Protein AF-A0A3L7ZV80-F1 (afdb_monomer_lite)

Secondary structure (DSSP, 8-state):
--HHHHHHHHHHHHHHHHHHHHHHHHHHTS-EEEEE-TTS-EEEEETTS---S-EEEEE---

pLDDT: mean 87.81, std 12.81, range [46.0, 97.25]

Structure (mmCIF, N/CA/C/O backbone):
data_AF-A0A3L7ZV80-F1
#
_entry.id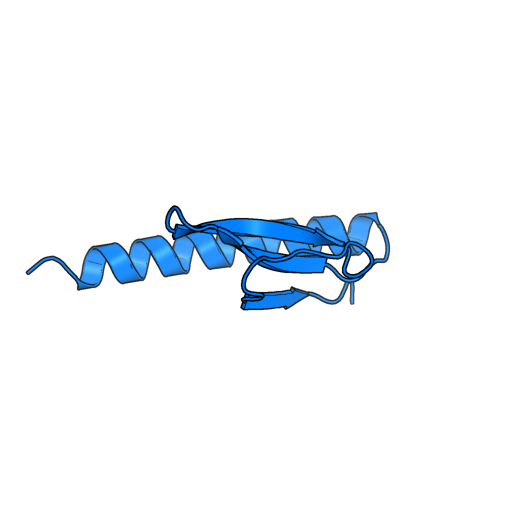   AF-A0A3L7ZV80-F1
#
loop_
_atom_site.group_PDB
_atom_site.id
_atom_site.type_symbol
_atom_site.label_atom_id
_atom_site.label_alt_id
_atom_site.label_comp_id
_atom_site.label_asym_id
_atom_site.label_entity_id
_atom_site.label_seq_id
_atom_site.pdbx_PDB_ins_code
_atom_site.Cartn_x
_atom_site.Cartn_y
_atom_site.Cartn_z
_atom_site.occupancy
_atom_site.B_iso_or_equiv
_atom_site.auth_seq_id
_atom_site.auth_comp_id
_atom_site.auth_asym_id
_atom_site.auth_atom_id
_atom_site.pdbx_PDB_model_num
ATOM 1 N N . MET A 1 1 ? -9.146 13.072 29.486 1.00 46.00 1 MET A N 1
ATOM 2 C CA . MET A 1 1 ? -8.464 13.737 28.352 1.00 46.00 1 MET A CA 1
ATOM 3 C C . MET A 1 1 ? -7.708 12.681 27.553 1.00 46.00 1 MET A C 1
ATOM 5 O O . MET A 1 1 ? -6.514 12.519 27.759 1.00 46.00 1 MET A O 1
ATOM 9 N N . SER A 1 2 ? -8.406 11.914 26.708 1.00 52.84 2 SER A N 1
ATOM 10 C CA . SER A 1 2 ? -7.888 10.623 26.206 1.00 52.84 2 SER A CA 1
ATOM 11 C C . SER A 1 2 ? -7.706 10.553 24.679 1.00 52.84 2 SER A C 1
ATOM 13 O O . SER A 1 2 ? -6.901 9.760 24.209 1.00 52.84 2 SER A O 1
ATOM 15 N N . CYS A 1 3 ? -8.341 11.435 23.896 1.00 55.06 3 CYS A N 1
ATOM 16 C CA . CYS A 1 3 ? -8.323 11.334 22.426 1.00 55.06 3 CYS A CA 1
ATOM 17 C C . CYS A 1 3 ? -6.971 11.663 21.761 1.00 55.06 3 CYS A C 1
ATOM 19 O O . CYS A 1 3 ? -6.692 11.201 20.658 1.00 55.06 3 CYS A O 1
ATOM 21 N N . ALA A 1 4 ? -6.107 12.468 22.390 1.00 61.31 4 ALA A N 1
ATOM 22 C CA . ALA A 1 4 ? -4.856 12.901 21.754 1.00 61.31 4 ALA A CA 1
ATOM 23 C C . ALA A 1 4 ? -3.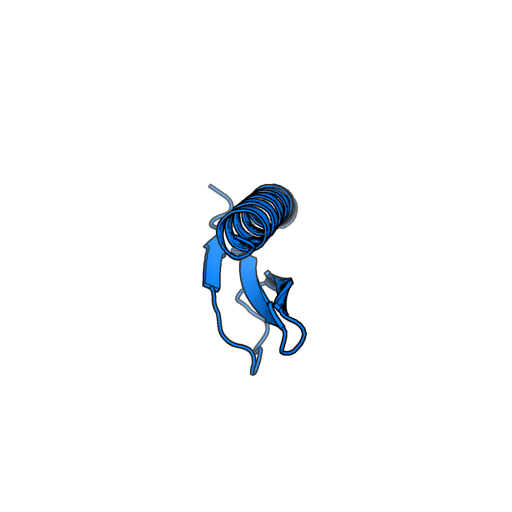790 11.789 21.684 1.00 61.31 4 ALA A C 1
ATOM 25 O O . ALA A 1 4 ? -2.956 11.786 20.776 1.00 61.31 4 ALA A O 1
ATOM 26 N N . CYS A 1 5 ? -3.808 10.844 22.629 1.00 61.09 5 CYS A N 1
ATOM 27 C CA . CYS A 1 5 ? -2.865 9.724 22.655 1.00 61.09 5 CYS A CA 1
ATOM 28 C C . CYS A 1 5 ? -3.209 8.668 21.598 1.00 61.09 5 CYS A C 1
ATOM 30 O O . CYS A 1 5 ? -2.307 8.139 20.950 1.00 61.09 5 CYS A O 1
ATOM 32 N N . GLU A 1 6 ? -4.499 8.402 21.387 1.00 61.59 6 GLU A N 1
ATOM 33 C CA . GLU A 1 6 ? -4.984 7.441 20.390 1.00 61.59 6 GLU A CA 1
ATOM 34 C C . GLU A 1 6 ? -4.651 7.907 18.970 1.00 61.59 6 GLU A C 1
ATOM 36 O O . GLU A 1 6 ? -4.038 7.160 18.209 1.00 61.59 6 GLU A O 1
ATOM 41 N N . ASN A 1 7 ? -4.896 9.184 18.659 1.00 63.62 7 ASN A N 1
ATOM 42 C CA . ASN A 1 7 ? -4.548 9.762 17.357 1.00 63.62 7 ASN A CA 1
ATOM 43 C C . ASN A 1 7 ? -3.036 9.733 17.077 1.00 63.62 7 ASN A C 1
ATOM 45 O O . ASN A 1 7 ? -2.616 9.431 15.960 1.00 63.62 7 ASN A O 1
ATOM 49 N N . LYS A 1 8 ? -2.197 10.001 18.091 1.00 65.06 8 LYS A N 1
ATOM 50 C CA . LYS A 1 8 ? -0.734 9.887 17.950 1.00 65.06 8 LYS A CA 1
ATOM 51 C C . LYS A 1 8 ? -0.298 8.451 17.674 1.00 65.06 8 LYS A C 1
ATOM 53 O O . LYS A 1 8 ? 0.553 8.236 16.816 1.00 65.06 8 LYS A O 1
ATOM 58 N N . ARG A 1 9 ? -0.882 7.478 18.375 1.00 70.44 9 ARG A N 1
ATOM 59 C CA . ARG A 1 9 ? -0.570 6.056 18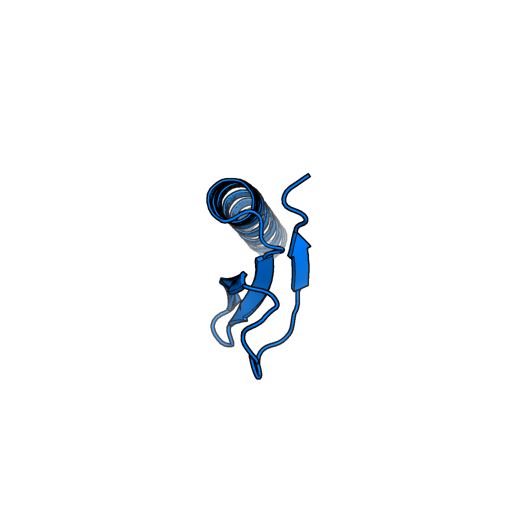.193 1.00 70.44 9 ARG A CA 1
ATOM 60 C C . ARG A 1 9 ? -0.993 5.563 16.807 1.00 70.44 9 ARG A C 1
ATOM 62 O O . ARG A 1 9 ? -0.220 4.874 16.154 1.00 70.44 9 ARG A O 1
ATOM 69 N N . MET A 1 10 ? -2.169 5.970 16.332 1.00 70.25 10 MET A N 1
ATOM 70 C CA . MET A 1 10 ? -2.646 5.633 14.987 1.00 70.25 10 MET A CA 1
ATOM 71 C C . MET A 1 10 ? -1.775 6.248 13.886 1.00 70.25 10 MET A C 1
ATOM 73 O O . MET A 1 10 ? -1.463 5.566 12.912 1.00 70.25 10 MET A O 1
ATOM 77 N N . GLY A 1 11 ? -1.338 7.503 14.047 1.00 75.31 11 GLY A N 1
ATOM 78 C CA . GLY A 1 11 ? -0.412 8.145 13.108 1.00 75.31 11 GLY A CA 1
ATOM 79 C C . GLY A 1 11 ? 0.948 7.441 13.043 1.00 75.31 11 GLY A C 1
ATOM 80 O O . GLY A 1 11 ? 1.465 7.196 11.957 1.00 75.31 11 GLY A O 1
ATOM 81 N N . GLN A 1 12 ? 1.489 7.036 14.197 1.00 82.88 12 GLN A N 1
ATOM 82 C CA . GLN A 1 12 ? 2.744 6.279 14.270 1.00 82.88 12 GLN A CA 1
ATOM 83 C C . GLN A 1 12 ? 2.646 4.901 13.602 1.00 82.88 12 GLN A C 1
ATOM 85 O O . GLN A 1 12 ? 3.583 4.480 12.922 1.00 82.88 12 GLN A O 1
ATOM 90 N N . GLU A 1 13 ? 1.519 4.205 13.767 1.00 86.88 13 GLU A N 1
ATOM 91 C CA . GLU A 1 13 ? 1.287 2.919 13.105 1.00 86.88 13 GLU A CA 1
ATOM 92 C C . GLU A 1 13 ? 1.164 3.082 11.584 1.00 86.88 13 GLU A C 1
ATOM 94 O O . GLU A 1 13 ? 1.805 2.337 10.844 1.00 86.88 13 GLU A O 1
ATOM 99 N N . LEU A 1 14 ? 0.440 4.095 11.093 1.00 90.25 14 LEU A N 1
ATOM 100 C CA . LEU A 1 14 ? 0.357 4.358 9.652 1.00 90.25 14 LEU A CA 1
ATOM 101 C C . LEU A 1 14 ? 1.741 4.634 9.045 1.00 90.25 14 LEU A C 1
ATOM 103 O O . LEU A 1 14 ? 2.087 4.068 8.008 1.00 90.25 14 LEU A O 1
ATOM 107 N N . ASP A 1 15 ? 2.574 5.434 9.712 1.00 92.81 15 ASP A N 1
ATOM 108 C CA . ASP A 1 15 ? 3.939 5.711 9.253 1.00 92.81 15 ASP A CA 1
ATOM 109 C C . ASP A 1 15 ? 4.823 4.457 9.231 1.00 92.81 15 ASP A C 1
ATOM 111 O O . ASP A 1 15 ? 5.654 4.287 8.331 1.00 92.81 15 ASP A O 1
ATOM 115 N N . ARG A 1 16 ? 4.634 3.539 10.185 1.00 92.56 16 ARG A N 1
ATOM 116 C CA . ARG A 1 16 ? 5.304 2.233 10.176 1.00 92.56 16 ARG A CA 1
ATOM 117 C C . ARG A 1 16 ? 4.880 1.411 8.958 1.00 92.56 16 ARG A C 1
ATOM 119 O O . ARG A 1 16 ? 5.746 0.869 8.267 1.00 92.56 16 ARG A O 1
ATOM 126 N N . PHE A 1 17 ? 3.583 1.360 8.659 1.00 94.38 17 PHE A N 1
ATOM 127 C CA . PHE A 1 17 ? 3.055 0.656 7.489 1.00 94.38 17 PHE A CA 1
ATOM 128 C C . PHE A 1 17 ? 3.509 1.284 6.169 1.00 94.38 17 PHE A C 1
ATOM 130 O O . PHE A 1 17 ? 3.874 0.543 5.261 1.00 94.38 17 PHE A O 1
ATOM 137 N N . ARG A 1 18 ? 3.614 2.616 6.075 1.00 95.25 18 ARG A N 1
ATOM 138 C CA . ARG A 1 18 ? 4.193 3.307 4.906 1.00 95.25 18 ARG A CA 1
ATOM 139 C C . ARG A 1 18 ? 5.609 2.846 4.598 1.00 95.25 18 ARG A C 1
ATOM 141 O O . ARG A 1 18 ? 5.928 2.561 3.446 1.00 95.25 18 ARG A O 1
ATOM 148 N N . ARG A 1 19 ? 6.464 2.740 5.620 1.00 95.75 19 ARG A N 1
ATOM 149 C CA . ARG A 1 19 ? 7.854 2.282 5.446 1.00 95.75 19 ARG A CA 1
ATOM 150 C C . ARG A 1 19 ? 7.916 0.835 4.962 1.00 95.75 19 ARG A C 1
ATOM 152 O O . ARG A 1 19 ? 8.690 0.539 4.055 1.00 95.75 19 ARG A O 1
ATOM 159 N N . LEU A 1 20 ? 7.088 -0.041 5.534 1.00 95.81 20 LEU A N 1
ATOM 160 C CA . LEU A 1 20 ? 6.997 -1.445 5.121 1.00 95.81 20 LEU A CA 1
ATOM 161 C C . LEU A 1 20 ? 6.463 -1.580 3.691 1.00 95.81 20 LEU A C 1
ATOM 163 O O . LEU A 1 20 ? 7.079 -2.264 2.879 1.00 95.81 20 LEU A O 1
ATOM 167 N N . ALA A 1 21 ? 5.379 -0.874 3.366 1.00 96.44 21 ALA A N 1
ATOM 168 C CA . ALA A 1 21 ? 4.780 -0.866 2.038 1.00 96.44 21 ALA A CA 1
ATOM 169 C C . ALA A 1 21 ? 5.753 -0.325 0.983 1.00 96.44 21 ALA A C 1
ATOM 171 O O . ALA A 1 21 ? 5.880 -0.921 -0.078 1.00 96.44 21 ALA A O 1
ATOM 172 N N . LYS A 1 22 ? 6.510 0.742 1.282 1.00 97.00 22 LYS A N 1
ATOM 173 C CA . LYS A 1 22 ? 7.531 1.288 0.371 1.00 97.00 22 LYS A CA 1
ATOM 174 C C . LYS A 1 22 ? 8.682 0.311 0.139 1.00 97.00 22 LYS A C 1
ATOM 176 O O . LYS A 1 22 ? 9.146 0.176 -0.990 1.00 97.00 22 LYS A O 1
ATOM 181 N N . ALA A 1 23 ? 9.152 -0.359 1.191 1.00 97.25 23 ALA A N 1
ATOM 182 C CA . ALA A 1 23 ? 10.189 -1.379 1.063 1.00 97.25 23 ALA A CA 1
ATOM 183 C C . ALA A 1 23 ? 9.694 -2.563 0.221 1.00 97.25 23 ALA A C 1
ATOM 185 O O . ALA A 1 23 ? 10.387 -2.992 -0.696 1.00 97.25 23 ALA A O 1
ATOM 186 N N . TRP A 1 24 ? 8.476 -3.041 0.484 1.00 97.25 24 TRP A N 1
ATOM 187 C CA . TRP A 1 24 ? 7.844 -4.099 -0.297 1.00 97.25 24 TRP A CA 1
ATOM 188 C C . TRP A 1 24 ? 7.641 -3.694 -1.764 1.00 97.25 24 TRP A C 1
ATOM 190 O O . TRP A 1 24 ? 8.024 -4.453 -2.649 1.00 97.25 24 TRP A O 1
ATOM 200 N N . ALA A 1 25 ? 7.141 -2.482 -2.020 1.00 96.94 25 ALA A N 1
ATOM 201 C CA . ALA A 1 25 ? 6.948 -1.933 -3.361 1.00 96.94 25 ALA A CA 1
ATOM 202 C C . ALA A 1 25 ? 8.262 -1.927 -4.153 1.00 96.94 25 ALA A C 1
ATOM 204 O O . ALA A 1 25 ? 8.322 -2.418 -5.273 1.00 96.94 25 ALA A O 1
ATOM 205 N N . ARG A 1 26 ? 9.353 -1.459 -3.531 1.00 96.69 26 ARG A N 1
ATOM 206 C CA . ARG A 1 26 ? 10.694 -1.468 -4.137 1.00 96.69 26 ARG A CA 1
ATOM 207 C C . ARG A 1 26 ? 11.227 -2.867 -4.421 1.00 96.69 26 ARG A C 1
ATOM 209 O O . ARG A 1 26 ? 11.880 -3.055 -5.436 1.00 96.69 26 ARG A O 1
ATOM 216 N N . MET A 1 27 ? 10.988 -3.829 -3.528 1.00 96.69 27 MET A N 1
ATOM 217 C CA . MET A 1 27 ? 11.458 -5.207 -3.719 1.00 96.69 27 MET A CA 1
ATOM 218 C C . MET A 1 27 ? 10.739 -5.922 -4.865 1.00 96.69 27 MET A C 1
ATOM 220 O O . MET A 1 27 ? 11.341 -6.785 -5.494 1.00 96.69 27 MET A O 1
ATOM 224 N N . ASN A 1 28 ? 9.474 -5.580 -5.118 1.00 95.06 28 ASN A N 1
ATOM 225 C CA . ASN A 1 28 ? 8.652 -6.230 -6.140 1.00 95.06 28 ASN A CA 1
ATOM 226 C C . ASN A 1 28 ? 8.513 -5.395 -7.424 1.00 95.06 28 ASN A C 1
ATOM 228 O O . ASN A 1 28 ? 7.889 -5.864 -8.363 1.00 95.06 28 ASN A O 1
ATOM 232 N N . ASP A 1 29 ? 9.079 -4.181 -7.466 1.00 95.38 29 ASP A N 1
ATOM 233 C CA . ASP A 1 29 ? 8.882 -3.190 -8.540 1.00 95.38 29 ASP A CA 1
ATOM 234 C C . ASP A 1 29 ? 7.392 -2.946 -8.862 1.00 95.38 29 ASP A C 1
ATOM 236 O O . ASP A 1 29 ? 6.980 -2.747 -10.002 1.00 95.38 29 ASP A O 1
ATOM 240 N N . GLU A 1 30 ? 6.562 -2.960 -7.817 1.00 95.25 30 GLU A N 1
ATOM 241 C CA . GLU A 1 30 ? 5.108 -2.838 -7.907 1.00 95.25 30 GLU A CA 1
ATOM 242 C C . GLU A 1 30 ? 4.590 -1.743 -6.976 1.00 95.25 30 GLU A C 1
ATOM 244 O O . GLU A 1 30 ? 5.150 -1.471 -5.915 1.00 95.25 30 GLU A O 1
ATOM 249 N N . THR A 1 31 ? 3.469 -1.121 -7.347 1.00 96.00 31 THR A N 1
ATOM 250 C CA . THR A 1 31 ? 2.785 -0.171 -6.461 1.00 96.00 31 THR A CA 1
ATOM 251 C C . THR A 1 31 ? 2.046 -0.930 -5.366 1.00 96.00 31 THR A C 1
ATOM 253 O O . THR A 1 31 ? 1.247 -1.826 -5.643 1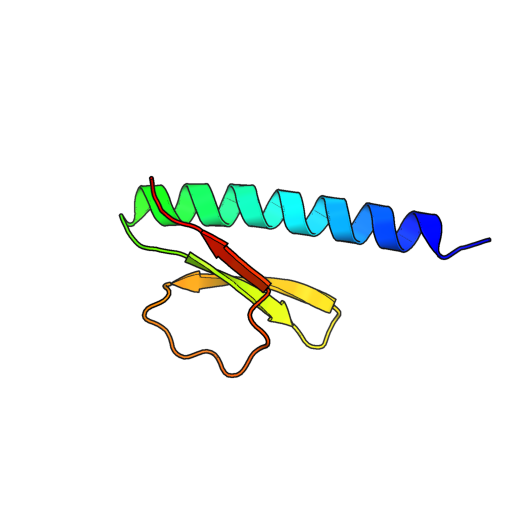.00 96.00 31 THR A O 1
ATOM 256 N N . ALA A 1 32 ? 2.283 -0.540 -4.117 1.00 97.00 32 ALA A N 1
ATOM 257 C CA . ALA A 1 32 ? 1.536 -1.041 -2.974 1.00 97.00 32 ALA A CA 1
ATOM 258 C C . ALA A 1 32 ? 0.363 -0.109 -2.660 1.00 97.00 32 ALA A C 1
ATOM 260 O O . ALA A 1 32 ? 0.458 1.104 -2.825 1.00 97.00 32 ALA A O 1
ATOM 261 N N . MET A 1 33 ? -0.725 -0.654 -2.139 1.00 96.31 33 MET A N 1
ATOM 262 C CA . MET A 1 33 ? -1.806 0.114 -1.529 1.00 96.31 33 MET A CA 1
ATOM 263 C C . MET A 1 33 ? -1.887 -0.211 -0.045 1.00 96.31 33 MET A C 1
ATOM 265 O O . MET A 1 33 ? -1.805 -1.375 0.346 1.00 96.31 33 MET A O 1
ATOM 269 N N . ILE A 1 34 ? -2.048 0.819 0.778 1.00 96.38 34 ILE A N 1
ATOM 270 C CA . ILE A 1 34 ? -2.343 0.707 2.202 1.00 96.38 34 ILE A CA 1
ATOM 271 C C . ILE A 1 34 ? -3.856 0.794 2.367 1.00 96.38 34 ILE A C 1
ATOM 273 O O . ILE A 1 34 ? -4.493 1.690 1.817 1.00 96.3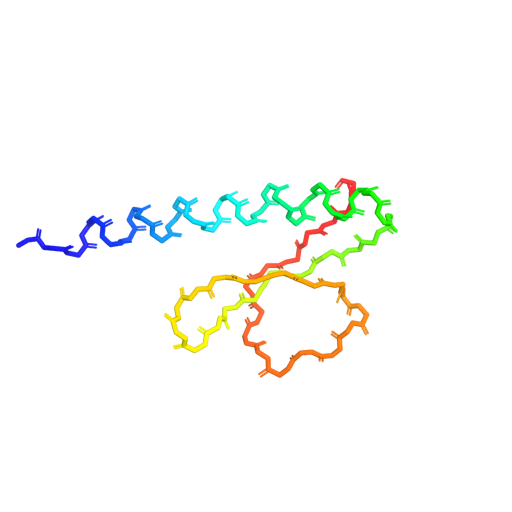8 34 ILE A O 1
ATOM 277 N N . TYR A 1 35 ? -4.426 -0.110 3.152 1.00 95.19 35 TYR A N 1
ATOM 278 C CA . TYR A 1 35 ? -5.853 -0.154 3.455 1.00 95.19 35 TYR A CA 1
ATOM 279 C C . TYR A 1 35 ? -6.101 -0.207 4.962 1.00 95.19 35 TYR A C 1
ATOM 281 O O . TYR A 1 35 ? -5.233 -0.623 5.735 1.00 95.19 35 TYR A O 1
ATOM 289 N N . LEU A 1 36 ? -7.301 0.206 5.371 1.00 93.62 36 LEU A N 1
ATOM 290 C CA . LEU A 1 36 ? -7.765 0.146 6.754 1.00 93.62 36 LEU A CA 1
ATOM 291 C C . LEU A 1 36 ? -8.637 -1.097 6.958 1.00 93.62 36 LEU A C 1
ATOM 293 O O . LEU A 1 36 ? -9.584 -1.345 6.209 1.00 93.62 36 LEU A O 1
ATOM 297 N N . ASN A 1 37 ? -8.324 -1.887 7.979 1.00 92.31 37 ASN A N 1
ATOM 298 C CA . ASN A 1 37 ? -9.152 -3.005 8.408 1.00 92.31 37 ASN A CA 1
ATOM 299 C C . ASN A 1 37 ? -10.309 -2.525 9.306 1.00 92.31 37 ASN A C 1
ATOM 301 O O . ASN A 1 37 ? -10.196 -1.486 9.959 1.00 92.31 37 ASN A O 1
ATOM 305 N N . PRO A 1 38 ? -11.406 -3.301 9.414 1.00 89.12 38 PRO A N 1
ATOM 306 C CA . PRO A 1 38 ? -12.524 -2.970 10.304 1.00 89.12 38 PRO A CA 1
ATOM 307 C C . PRO A 1 38 ? -12.147 -2.860 11.790 1.00 89.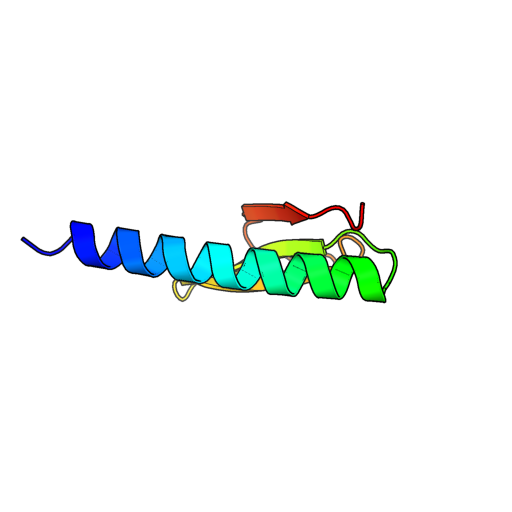12 38 PRO A C 1
ATOM 309 O O . PRO A 1 38 ? -12.853 -2.205 12.549 1.00 89.12 38 PRO A O 1
ATOM 312 N N . ASP A 1 39 ? -11.046 -3.490 12.207 1.00 88.50 39 ASP A N 1
ATOM 313 C CA . ASP A 1 39 ? -10.513 -3.432 13.575 1.00 88.50 39 ASP A CA 1
ATOM 314 C C . ASP A 1 39 ? -9.659 -2.177 13.852 1.00 88.50 39 ASP A C 1
ATOM 316 O O . ASP A 1 39 ? -9.142 -2.010 14.956 1.00 88.50 39 ASP A O 1
ATOM 320 N N . GLY A 1 40 ? -9.506 -1.289 12.862 1.00 87.31 40 GLY A N 1
ATOM 321 C CA . GLY A 1 40 ? -8.714 -0.064 12.961 1.00 87.31 40 GLY A CA 1
ATOM 322 C C . GLY A 1 40 ? -7.219 -0.244 12.681 1.00 87.31 40 GLY A C 1
ATOM 323 O O . GLY A 1 40 ? -6.466 0.724 12.792 1.00 87.31 40 GLY A O 1
ATOM 324 N N . THR A 1 41 ? -6.769 -1.448 12.313 1.00 89.69 41 THR A N 1
ATOM 325 C CA . THR A 1 41 ? -5.375 -1.711 11.924 1.00 89.69 41 THR A CA 1
ATOM 326 C C . THR A 1 41 ? -5.134 -1.442 10.440 1.00 89.69 41 THR A C 1
ATOM 328 O O . THR A 1 41 ? -6.051 -1.493 9.620 1.00 89.69 41 THR A O 1
ATOM 331 N N . TYR A 1 42 ? -3.879 -1.186 10.074 1.00 94.06 42 TYR A N 1
ATOM 332 C CA . TYR A 1 42 ? -3.483 -1.015 8.678 1.00 94.06 42 TYR A CA 1
ATOM 333 C C . TYR A 1 42 ? -2.956 -2.324 8.083 1.00 94.06 42 TYR A C 1
ATOM 335 O O . TYR A 1 42 ? -2.416 -3.177 8.784 1.00 94.06 42 TYR A O 1
ATOM 343 N N . GLY A 1 43 ? -3.106 -2.473 6.772 1.00 93.50 43 GLY A N 1
ATOM 344 C CA . GLY A 1 43 ? -2.475 -3.519 5.971 1.00 93.50 43 GLY A CA 1
ATOM 345 C C . GLY A 1 43 ? -1.983 -2.946 4.647 1.00 93.50 43 GLY A C 1
ATOM 346 O O . GLY A 1 43 ? -2.378 -1.842 4.276 1.00 93.50 43 GLY A O 1
ATOM 347 N N . PHE A 1 44 ? -1.125 -3.675 3.931 1.00 95.81 44 PHE A N 1
ATOM 348 C CA . PHE A 1 44 ? -0.752 -3.320 2.560 1.00 95.81 44 PHE A CA 1
ATOM 349 C C . PHE A 1 44 ? -0.778 -4.536 1.630 1.00 95.81 44 PHE A C 1
ATOM 351 O O . PHE A 1 44 ? -0.623 -5.670 2.082 1.00 95.81 44 PHE A O 1
ATOM 358 N N . ALA A 1 45 ? -1.015 -4.297 0.342 1.00 95.62 45 ALA A N 1
ATOM 359 C CA . ALA A 1 45 ? -1.019 -5.307 -0.720 1.00 95.62 45 ALA A CA 1
ATOM 360 C C . ALA A 1 45 ? -0.615 -4.681 -2.068 1.00 95.62 45 ALA A C 1
ATOM 362 O O . ALA A 1 45 ? -0.556 -3.457 -2.176 1.00 95.62 45 ALA A O 1
ATOM 363 N N . SER A 1 46 ? -0.351 -5.506 -3.088 1.00 95.25 46 SER A N 1
ATOM 364 C CA . SER A 1 46 ? -0.158 -5.034 -4.471 1.00 95.25 46 SER A CA 1
ATOM 365 C C . SER A 1 46 ? -1.419 -4.340 -4.978 1.00 95.25 46 SER A C 1
ATOM 367 O O . SER A 1 46 ? -2.518 -4.816 -4.706 1.00 95.25 46 SER A O 1
ATOM 369 N N . ILE A 1 47 ? -1.266 -3.280 -5.774 1.00 93.81 47 ILE A N 1
ATOM 370 C CA . ILE A 1 47 ? -2.377 -2.614 -6.474 1.00 93.81 47 ILE A CA 1
ATOM 371 C C . ILE A 1 47 ? -3.133 -3.551 -7.432 1.00 93.81 47 ILE A C 1
ATOM 373 O O . ILE A 1 47 ? -4.275 -3.281 -7.786 1.00 93.81 47 ILE A O 1
ATOM 377 N N . SER A 1 48 ? -2.502 -4.652 -7.854 1.00 92.06 48 SER A N 1
ATOM 378 C CA . SER A 1 48 ? -3.108 -5.655 -8.737 1.00 92.06 48 SER A CA 1
ATOM 379 C C . SER A 1 48 ? -4.159 -6.530 -8.044 1.00 92.06 48 SER A C 1
ATOM 381 O O . SER A 1 48 ? -4.956 -7.181 -8.718 1.00 92.06 48 SER A O 1
ATOM 383 N N . VAL A 1 49 ? -4.171 -6.561 -6.708 1.00 92.94 49 VAL A N 1
ATOM 384 C CA . VAL A 1 49 ? -5.127 -7.349 -5.929 1.00 92.94 49 VAL A CA 1
ATOM 385 C C . VAL A 1 49 ? -6.378 -6.519 -5.694 1.00 92.94 49 VAL A C 1
ATOM 387 O O . VAL A 1 49 ? -6.308 -5.414 -5.169 1.00 92.94 49 VAL A O 1
ATOM 390 N N . GLU A 1 50 ? -7.547 -7.060 -6.012 1.00 87.81 50 GLU A N 1
ATOM 391 C CA . GLU A 1 50 ? -8.798 -6.401 -5.656 1.00 87.81 50 GLU A CA 1
ATOM 392 C C . GLU A 1 50 ? -9.081 -6.601 -4.162 1.00 87.81 50 GLU A C 1
ATOM 394 O O . GLU A 1 50 ? -9.227 -7.726 -3.676 1.00 87.81 50 GLU A O 1
ATOM 399 N N . ILE A 1 51 ? -9.137 -5.500 -3.410 1.00 86.00 51 ILE A N 1
ATOM 400 C CA . ILE A 1 51 ? -9.500 -5.517 -1.993 1.00 86.00 51 ILE A CA 1
ATOM 401 C C . ILE A 1 51 ? -10.806 -4.757 -1.780 1.00 86.00 51 ILE A C 1
ATOM 403 O O . ILE A 1 51 ? -10.925 -3.578 -2.091 1.00 86.00 51 ILE A O 1
ATOM 407 N N . GLY A 1 52 ? -11.788 -5.415 -1.165 1.00 88.56 52 GLY A N 1
ATOM 408 C CA . GLY A 1 52 ? -13.044 -4.786 -0.736 1.00 88.56 52 GLY A CA 1
ATOM 409 C C . GLY A 1 52 ? -12.906 -3.943 0.538 1.00 88.56 52 GLY A C 1
ATOM 410 O O . GLY A 1 52 ? -13.856 -3.846 1.311 1.00 88.56 52 GLY A O 1
ATOM 411 N N . LYS A 1 53 ? -11.711 -3.410 0.821 1.00 91.44 53 LYS A N 1
ATOM 412 C CA . LYS A 1 53 ? -11.397 -2.655 2.043 1.00 91.44 53 LYS A CA 1
ATOM 413 C C . LYS A 1 53 ? -11.132 -1.186 1.703 1.00 91.44 53 LYS A C 1
ATOM 415 O O . LYS A 1 53 ? -10.604 -0.916 0.626 1.00 91.44 53 LYS A O 1
ATOM 420 N N . PRO A 1 54 ? -11.440 -0.237 2.608 1.00 92.69 54 PRO A N 1
ATOM 421 C CA . PRO A 1 54 ? -11.142 1.173 2.386 1.00 92.69 54 PRO A CA 1
ATOM 422 C C . PRO A 1 54 ? -9.647 1.398 2.148 1.00 92.69 54 PRO A C 1
ATOM 424 O O . PRO A 1 54 ? -8.819 1.083 3.007 1.00 92.69 54 PRO A O 1
ATOM 427 N N . ILE A 1 55 ? -9.312 1.953 0.985 1.00 94.50 55 ILE A N 1
ATOM 428 C CA . ILE A 1 55 ? -7.939 2.319 0.639 1.00 94.50 55 ILE A CA 1
ATOM 429 C C . ILE A 1 55 ? -7.605 3.648 1.312 1.00 94.50 55 ILE A C 1
ATOM 431 O O . ILE A 1 55 ? -8.369 4.609 1.242 1.00 94.50 55 ILE A O 1
ATOM 435 N N . VAL A 1 56 ? -6.453 3.680 1.971 1.00 94.31 56 VAL A N 1
ATOM 436 C CA . VAL A 1 56 ? -5.926 4.843 2.686 1.00 94.31 56 VAL A CA 1
ATOM 437 C C . VAL A 1 56 ? -4.943 5.604 1.803 1.00 94.31 56 VAL A C 1
ATOM 439 O O . VAL A 1 56 ? -5.017 6.825 1.717 1.00 94.31 56 VAL A O 1
ATOM 442 N N . GLU A 1 57 ? -4.014 4.896 1.152 1.00 94.00 57 GLU A N 1
ATOM 443 C CA . GLU A 1 57 ? -2.923 5.513 0.391 1.00 94.00 57 GLU A CA 1
ATOM 444 C C . GLU A 1 57 ? -2.323 4.544 -0.636 1.00 94.00 57 GLU A C 1
ATOM 446 O O . GLU A 1 57 ? -2.278 3.338 -0.399 1.00 94.00 57 GLU A O 1
ATOM 451 N N . TYR A 1 58 ? -1.807 5.075 -1.747 1.00 95.50 58 TYR A N 1
ATOM 452 C CA . TYR A 1 58 ? -1.004 4.325 -2.715 1.00 95.50 58 TYR A CA 1
ATOM 453 C C . TYR A 1 58 ? 0.473 4.698 -2.579 1.00 95.50 58 TYR A C 1
ATOM 455 O O . TYR A 1 58 ? 0.827 5.872 -2.496 1.00 95.50 58 TYR A O 1
ATOM 463 N N . ILE A 1 59 ? 1.343 3.693 -2.595 1.00 95.88 59 ILE A N 1
ATOM 464 C CA . ILE A 1 59 ? 2.787 3.820 -2.430 1.00 95.88 59 ILE A CA 1
ATOM 465 C C . ILE A 1 59 ? 3.475 3.318 -3.702 1.00 95.88 59 ILE A C 1
ATOM 467 O O . ILE A 1 59 ? 3.548 2.116 -3.959 1.00 95.88 59 ILE A O 1
ATOM 471 N N . SER A 1 60 ? 4.014 4.260 -4.476 1.00 94.94 60 SER A N 1
ATOM 472 C CA . SER A 1 60 ? 4.886 3.985 -5.626 1.00 94.94 60 SER A CA 1
ATOM 473 C C . SER A 1 60 ? 6.189 3.295 -5.186 1.00 94.94 60 SER A C 1
ATOM 475 O O . SER A 1 60 ? 6.705 3.621 -4.109 1.00 94.94 60 SER A O 1
ATOM 477 N N . PRO A 1 61 ? 6.791 2.414 -6.007 1.00 92.12 61 PRO A N 1
ATOM 478 C CA . PRO A 1 61 ? 8.136 1.887 -5.757 1.00 92.12 61 PRO A CA 1
ATOM 479 C C . PRO A 1 61 ? 9.226 2.977 -5.852 1.00 92.12 61 PRO A C 1
ATOM 481 O O . PRO A 1 61 ? 10.160 2.986 -5.040 1.00 92.12 61 PRO A O 1
ATOM 484 N N . TYR A 1 62 ? 9.056 3.959 -6.745 1.00 89.19 62 TYR A N 1
ATOM 485 C CA . TYR A 1 62 ? 9.966 5.098 -6.965 1.00 89.19 62 TYR A CA 1
ATOM 486 C C . TYR A 1 62 ? 9.746 6.188 -5.924 1.00 89.19 62 TYR A C 1
ATOM 488 O O . TYR A 1 62 ? 8.571 6.585 -5.741 1.00 89.19 62 TYR A O 1
#

Radius of gyration: 12.66 Å; chains: 1; bounding box: 24×21×37 Å

Foldseek 3Di:
DPVVVVVVVLVVQVVVQLVVQLVVCLVVVFKKWWFADPVRHIDIDGPPDDDPTHTDDIHHND

Sequence (62 aa):
MSCACENKRMGQELDRFRRLAKAWARMNDETAMIYLNPDGTYGFASISVEIGKPIVEYISPY